Protein AF-A0A658KCT9-F1 (afdb_monomer)

pLDDT: mean 83.22, std 15.95, range [35.94, 97.62]

Radius of gyration: 24.65 Å; Cα contacts (8 Å, |Δi|>4): 197; chains: 1; bounding box: 52×44×78 Å

Mean predicted aligned error: 11.54 Å

Foldseek 3Di:
DVVCCPDPVNVVVVVVVVVVVVVVVVVVVVVLVPQQAQEEEEEDEDLVQLLVCLVVLVVQVPDRRHPRAYEYAHHVVVSSVVSCVVSVHDHPYYLNLDDPPDDLVSSLVSLLVRLLVVCVVRVHLEYEYDDDDSRRVSNCVSCVVVVRHHDPDPDPPDDD

Nearest PDB structures (foldseek):
  3dzc-assembly1_B  TM=9.845E-01  e=2.800E-13  Vibrio cholerae
  5dld-assembly1_A  TM=9.521E-01  e=2.613E-12  Burkholderia vietnamiensis G4
  1o6c-assembly1_A  TM=9.572E-01  e=5.502E-12  Bacillus subtilis
  4fkz-assembly1_B  TM=9.439E-01  e=6.229E-12  Bacillus subtilis subsp. subtilis str. 168
  1o6c-assembly1_B  TM=9.534E-01  e=1.158E-11  Bacillus subtilis

InterPro domains:
  IPR003331 UDP-N-acetylglucosamine 2-epimerase domain [PF02350] (59-149)
  IPR029767 UDP-N-acetylglucosamine 2-epimerase WecB-like [PTHR43174] (36-149)

Organism: NCBI:txid251724

Solvent-accessible surface area (backbone atoms only — not comparable to full-atom values): 9065 Å² total; per-residue (Å²): 113,72,72,55,53,73,31,76,68,31,49,51,51,52,52,50,51,52,51,53,52,52,53,52,50,55,48,51,54,56,50,66,76,60,60,82,46,50,30,34,38,37,41,45,37,41,50,74,42,45,65,68,42,46,67,55,51,55,52,40,56,71,38,89,57,40,44,56,42,34,35,32,43,36,43,59,52,73,61,33,46,54,49,30,58,76,67,76,50,73,71,76,40,75,60,66,63,64,63,87,93,62,49,72,67,59,45,50,55,46,48,47,69,57,47,50,59,51,50,66,72,69,56,44,61,29,40,43,59,52,86,86,44,71,64,24,52,47,53,45,50,54,31,50,77,71,73,29,50,47,61,84,74,79,68,93,75,76,90,128

Secondary structure (DSSP, 8-state):
-HHHHTSHHHHHHHHHHHHHHHHHHHHHHHHHTTS-PEEEEEEE-SHHHHHHHHHHHHHHHHSTTEEEEEEE--TTHHHHHHHHHHTT---SEE-----TT--HHHHHHHHHHHHHHHHHHH--SEEEE-SSSHHHHHHHHHHHHTT---S----S-S--

Structure (mmCIF, N/CA/C/O backbone):
data_AF-A0A658KCT9-F1
#
_entry.id   AF-A0A658KCT9-F1
#
loop_
_atom_site.group_PDB
_atom_site.id
_atom_site.type_symbo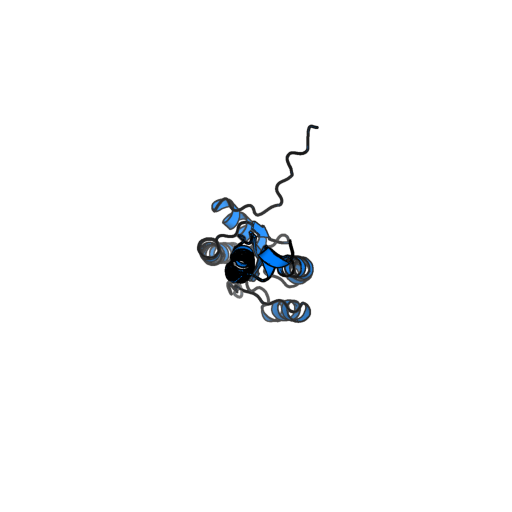l
_atom_site.label_atom_id
_atom_site.label_alt_id
_atom_site.label_comp_id
_atom_site.label_asym_id
_atom_site.label_entity_id
_atom_site.label_seq_id
_atom_site.pdbx_PDB_ins_code
_atom_site.Cartn_x
_atom_site.Cartn_y
_atom_site.Cartn_z
_atom_site.occupancy
_atom_site.B_iso_or_equiv
_atom_site.auth_seq_id
_atom_site.auth_comp_id
_atom_site.auth_asym_id
_atom_site.auth_atom_id
_atom_site.pdbx_PDB_model_num
ATOM 1 N N . LEU A 1 1 ? -31.927 3.264 58.767 1.00 53.91 1 LEU A N 1
ATOM 2 C CA . LEU A 1 1 ? -31.106 3.048 57.547 1.00 53.91 1 LEU A CA 1
ATOM 3 C C . LEU A 1 1 ? -30.541 1.625 57.476 1.00 53.91 1 LEU A C 1
ATOM 5 O O . LEU A 1 1 ? -30.865 0.935 56.521 1.00 53.91 1 LEU A O 1
ATOM 9 N N . GLN A 1 2 ? -29.815 1.128 58.487 1.00 54.38 2 GLN A N 1
ATOM 10 C CA . GLN A 1 2 ? -29.329 -0.270 58.523 1.00 54.38 2 GLN A CA 1
ATOM 11 C C . GLN A 1 2 ? -30.438 -1.338 58.488 1.00 54.38 2 GLN A C 1
ATOM 13 O O . GLN A 1 2 ? -30.284 -2.360 57.827 1.00 54.38 2 GLN A O 1
ATOM 18 N N . THR A 1 3 ? -31.592 -1.079 59.106 1.00 54.94 3 THR A N 1
ATOM 19 C CA . THR A 1 3 ? -32.735 -2.011 59.122 1.00 54.94 3 THR A CA 1
ATOM 20 C C . THR A 1 3 ? -33.367 -2.228 57.742 1.00 54.94 3 THR A C 1
ATOM 22 O O . THR A 1 3 ? -33.878 -3.305 57.461 1.00 54.94 3 THR A O 1
ATOM 25 N N . LEU A 1 4 ? -33.310 -1.221 56.861 1.00 55.62 4 LEU A N 1
ATOM 26 C CA . LEU A 1 4 ? -33.843 -1.304 55.495 1.00 55.62 4 LEU A CA 1
ATOM 27 C C . LEU A 1 4 ? -32.893 -2.069 54.563 1.00 55.62 4 LEU A C 1
ATOM 29 O O . LEU A 1 4 ? -33.355 -2.830 53.715 1.00 55.62 4 LEU A O 1
ATOM 33 N N . LEU A 1 5 ? -31.579 -1.919 54.760 1.00 58.53 5 LEU A N 1
ATOM 34 C CA . LEU A 1 5 ? -30.546 -2.625 53.993 1.00 58.53 5 LEU A CA 1
ATOM 35 C C . LEU A 1 5 ? -30.517 -4.130 54.297 1.00 58.53 5 LEU A C 1
ATOM 37 O O . LEU A 1 5 ? -30.347 -4.924 53.379 1.00 58.53 5 LEU A O 1
ATOM 41 N N . ASN A 1 6 ? -30.779 -4.522 55.549 1.00 69.94 6 ASN A N 1
ATOM 42 C CA . ASN A 1 6 ? -30.828 -5.932 55.953 1.00 69.94 6 ASN A CA 1
ATOM 43 C C . ASN A 1 6 ? -32.181 -6.618 55.686 1.00 69.94 6 ASN A C 1
ATOM 45 O O . ASN A 1 6 ? -32.356 -7.786 56.025 1.00 69.94 6 ASN A O 1
ATOM 49 N N . SER A 1 7 ? -33.141 -5.921 55.075 1.00 79.94 7 SER A N 1
ATOM 50 C CA . SER A 1 7 ? -34.412 -6.527 54.675 1.00 79.94 7 SER A CA 1
ATOM 51 C C . SER A 1 7 ? -34.247 -7.381 53.405 1.00 79.94 7 SER A C 1
ATOM 53 O O . SER A 1 7 ? -33.338 -7.128 52.607 1.00 79.94 7 SER A O 1
ATOM 55 N N . PRO A 1 8 ? -35.135 -8.359 53.151 1.00 78.88 8 PRO A N 1
ATOM 56 C CA . PRO A 1 8 ? -35.141 -9.118 51.896 1.00 78.88 8 PRO A CA 1
ATOM 57 C C . PRO A 1 8 ? -35.214 -8.211 50.655 1.00 78.88 8 PRO A C 1
ATOM 59 O O . PRO A 1 8 ? -34.552 -8.464 49.650 1.00 78.88 8 PRO A O 1
ATOM 62 N N . ALA A 1 9 ? -35.956 -7.102 50.754 1.00 75.94 9 ALA A N 1
ATOM 63 C CA . ALA A 1 9 ? -36.061 -6.094 49.702 1.00 75.94 9 ALA A CA 1
ATOM 64 C C . ALA A 1 9 ? -34.740 -5.330 49.477 1.00 75.94 9 ALA A C 1
ATOM 66 O O . ALA A 1 9 ? -34.378 -5.053 48.334 1.00 75.94 9 ALA A O 1
ATOM 67 N N . GLY A 1 10 ? -33.986 -5.044 50.545 1.00 73.81 10 GLY A N 1
ATOM 68 C CA . GLY A 1 10 ? -32.659 -4.421 50.468 1.00 73.81 10 GLY A CA 1
ATOM 69 C C . GLY A 1 10 ? -31.623 -5.307 49.767 1.00 73.81 10 GLY A C 1
ATOM 70 O O . GLY A 1 10 ? -30.879 -4.831 48.909 1.00 73.81 10 GLY A O 1
ATOM 71 N N . HIS A 1 11 ? -31.635 -6.612 50.050 1.00 75.50 11 HIS A N 1
ATOM 72 C CA . HIS A 1 11 ? -30.750 -7.588 49.402 1.00 75.50 11 HIS A CA 1
ATOM 73 C C . HIS A 1 11 ? -31.080 -7.789 47.916 1.00 75.50 11 HIS A C 1
ATOM 75 O O . HIS A 1 11 ? -30.172 -7.882 47.084 1.00 75.50 11 HIS A O 1
ATOM 81 N N . ALA A 1 12 ? -32.370 -7.809 47.564 1.00 77.44 12 ALA A N 1
ATOM 82 C CA . ALA A 1 12 ? -32.815 -7.886 46.174 1.00 77.44 12 ALA A CA 1
ATOM 83 C C . ALA A 1 12 ? -32.399 -6.639 45.374 1.00 77.44 12 ALA A C 1
ATOM 85 O O . ALA A 1 12 ? -31.885 -6.762 44.262 1.00 77.44 12 ALA A O 1
ATOM 86 N N . ALA A 1 13 ? -32.542 -5.445 45.961 1.00 77.00 13 ALA A N 1
ATOM 87 C CA . ALA A 1 13 ? -32.108 -4.194 45.342 1.00 77.00 13 ALA A CA 1
ATOM 88 C C . ALA A 1 13 ? -30.584 -4.149 45.124 1.00 77.00 13 ALA A C 1
ATOM 90 O O . ALA A 1 13 ? -30.127 -3.716 44.065 1.00 77.00 13 ALA A O 1
ATOM 91 N N . LEU A 1 14 ? -29.794 -4.645 46.085 1.00 73.44 14 LEU A N 1
ATOM 92 C CA . LEU A 1 14 ? -28.336 -4.727 45.962 1.00 73.44 14 LEU A CA 1
ATOM 93 C C . LEU A 1 14 ? -27.907 -5.729 44.876 1.00 73.44 14 LEU A C 1
ATOM 95 O O . LEU A 1 14 ? -27.029 -5.417 44.072 1.00 73.44 14 LEU A O 1
ATOM 99 N N . SER A 1 15 ? -28.563 -6.894 44.804 1.00 76.62 15 SER A N 1
ATOM 100 C CA . SER A 1 15 ? -28.316 -7.897 43.755 1.00 76.62 15 SER A CA 1
ATOM 101 C C . SER A 1 15 ? -28.655 -7.370 42.362 1.00 76.62 15 SER A C 1
ATOM 103 O O . SER A 1 15 ? -27.865 -7.538 41.433 1.00 76.62 15 SER A O 1
ATOM 105 N N . LEU A 1 16 ? -29.787 -6.675 42.210 1.00 76.75 16 LEU A N 1
ATOM 106 C CA . LEU A 1 16 ? -30.174 -6.059 40.941 1.00 76.75 16 LEU A CA 1
ATOM 107 C C . LEU A 1 16 ? -29.199 -4.943 40.536 1.00 76.75 16 LEU A C 1
ATOM 109 O O . LEU A 1 16 ? -28.805 -4.864 39.376 1.00 76.75 16 LEU A O 1
ATOM 113 N N . ALA A 1 17 ? -28.749 -4.117 41.485 1.00 75.62 17 ALA A N 1
ATOM 114 C CA . ALA A 1 17 ? -27.758 -3.075 41.223 1.00 75.62 17 ALA A CA 1
ATOM 115 C C . ALA A 1 17 ? -26.397 -3.649 40.787 1.00 75.62 17 ALA A C 1
ATOM 117 O O . ALA A 1 17 ? -25.758 -3.093 39.894 1.00 75.62 17 ALA A O 1
ATOM 118 N N . LEU A 1 18 ? -25.958 -4.766 41.378 1.00 72.81 18 LEU A N 1
ATOM 119 C CA . LEU A 1 18 ? -24.737 -5.481 40.984 1.00 72.81 18 LEU A CA 1
ATOM 120 C C . LEU A 1 18 ? -24.855 -6.097 39.584 1.00 72.81 18 LEU A C 1
ATOM 122 O O . LEU A 1 18 ? -23.945 -5.931 38.773 1.00 72.81 18 LEU A O 1
ATOM 126 N N . LEU A 1 19 ? -25.987 -6.735 39.273 1.00 78.75 19 LEU A N 1
ATOM 127 C CA . LEU A 1 19 ? -26.274 -7.282 37.942 1.00 78.75 19 LEU A CA 1
ATOM 128 C C . LEU A 1 19 ? -26.306 -6.186 36.869 1.00 78.75 19 LEU A C 1
ATOM 130 O O . LEU A 1 19 ? -25.692 -6.339 35.815 1.00 78.75 19 LEU A O 1
ATOM 134 N N . LEU A 1 20 ? -26.960 -5.056 37.151 1.00 79.31 20 LEU A N 1
ATOM 135 C CA . LEU A 1 20 ? -27.012 -3.912 36.238 1.00 79.31 20 LEU A CA 1
ATOM 136 C C . LEU A 1 20 ? -25.625 -3.296 36.017 1.00 79.31 20 LEU A C 1
ATOM 138 O O . LEU A 1 20 ? -25.279 -2.982 34.881 1.00 79.31 20 LEU A O 1
ATOM 142 N N . ARG A 1 21 ? -24.799 -3.175 37.066 1.00 78.12 21 ARG A N 1
ATOM 143 C CA . ARG A 1 21 ? -23.400 -2.726 36.934 1.00 78.12 21 ARG A CA 1
ATOM 144 C C . ARG A 1 21 ? -22.563 -3.691 36.093 1.00 78.12 21 ARG A C 1
ATOM 146 O O . ARG A 1 21 ? -21.796 -3.234 35.252 1.00 78.12 21 ARG A O 1
ATOM 153 N N . GLY A 1 22 ? -22.724 -5.001 36.285 1.00 74.00 22 GLY A N 1
ATOM 154 C CA . GLY A 1 22 ? -22.043 -6.021 35.480 1.00 74.00 22 GLY A CA 1
ATOM 155 C C . GLY A 1 22 ? -22.449 -5.974 34.005 1.00 74.00 22 GLY A C 1
ATOM 156 O O . GLY A 1 22 ? -21.590 -5.987 33.127 1.00 74.00 22 GLY A O 1
ATOM 157 N N . ALA A 1 23 ? -23.748 -5.834 33.728 1.00 75.38 23 ALA A N 1
ATOM 158 C CA . ALA A 1 23 ? -24.276 -5.719 32.371 1.00 75.38 23 ALA A CA 1
ATOM 159 C C . ALA A 1 23 ? -23.835 -4.424 31.671 1.00 75.38 23 ALA A C 1
ATOM 161 O O . ALA A 1 23 ? -23.514 -4.454 30.486 1.00 75.38 23 ALA A O 1
ATOM 162 N N . LEU A 1 24 ? -23.781 -3.296 32.389 1.00 74.44 24 LEU A N 1
ATOM 163 C CA . LEU A 1 24 ? -23.273 -2.026 31.857 1.00 74.44 24 LEU A CA 1
ATOM 164 C C . LEU A 1 24 ? -21.785 -2.119 31.506 1.00 74.44 24 LEU A C 1
ATOM 166 O O . LEU A 1 24 ? -21.407 -1.704 30.417 1.00 74.44 24 LEU A O 1
ATOM 170 N N . LYS A 1 25 ? -20.972 -2.741 32.364 1.00 72.06 25 LYS A N 1
ATOM 171 C CA . LYS A 1 25 ? -19.535 -2.922 32.126 1.00 72.06 25 LYS A CA 1
ATOM 172 C C . LYS A 1 25 ? -19.248 -3.858 30.945 1.00 72.06 25 LYS A C 1
ATOM 174 O O . LYS A 1 25 ? -18.465 -3.513 30.071 1.00 72.06 25 LYS A O 1
ATOM 179 N N . ALA A 1 26 ? -19.957 -4.986 30.852 1.00 69.19 26 ALA A N 1
ATOM 180 C CA . ALA A 1 26 ? -19.867 -5.880 29.694 1.00 69.19 26 ALA A CA 1
ATOM 181 C C . ALA A 1 26 ? -20.309 -5.178 28.399 1.00 69.19 26 ALA A C 1
ATOM 183 O O . ALA A 1 26 ? -19.734 -5.385 27.334 1.00 69.19 26 ALA A O 1
ATOM 184 N N . ARG A 1 27 ? -21.320 -4.307 28.481 1.00 66.38 27 ARG A N 1
ATOM 185 C CA . ARG A 1 27 ? -21.795 -3.515 27.346 1.00 66.38 27 ARG A CA 1
ATOM 186 C C . ARG A 1 27 ? -20.794 -2.427 26.943 1.00 66.38 27 ARG A C 1
ATOM 188 O O . ARG A 1 27 ? -20.620 -2.216 25.749 1.00 66.38 27 ARG A O 1
ATOM 195 N N . GLU A 1 28 ? -20.115 -1.785 27.891 1.00 62.31 28 GLU A N 1
ATOM 196 C CA . GLU A 1 28 ? -18.990 -0.872 27.634 1.00 62.31 28 GLU A CA 1
ATOM 197 C C . GLU A 1 28 ? -17.797 -1.602 2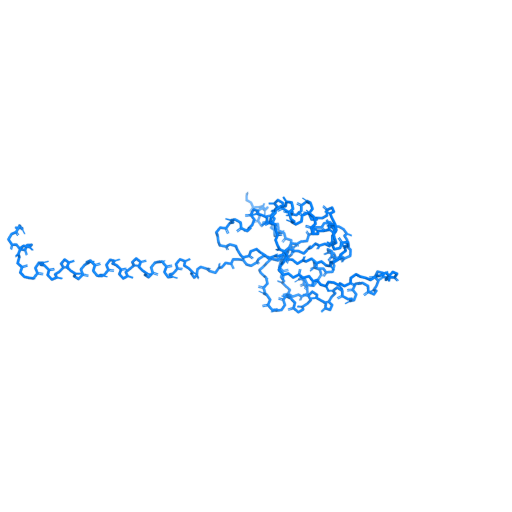7.002 1.00 62.31 28 GLU A C 1
ATOM 199 O O . GLU A 1 28 ? -17.221 -1.088 26.050 1.00 62.31 28 GLU A O 1
ATOM 204 N N . GLU A 1 29 ? -17.474 -2.817 27.450 1.00 59.25 29 GLU A N 1
ATOM 205 C CA . GLU A 1 29 ? -16.414 -3.660 26.875 1.00 59.25 29 GLU A CA 1
ATOM 206 C C . GLU A 1 29 ? -16.752 -4.111 25.438 1.00 59.25 29 GLU A C 1
ATOM 208 O O . GLU A 1 29 ? -15.907 -4.025 24.544 1.00 59.25 29 GLU A O 1
ATOM 213 N N . ILE A 1 30 ? -18.008 -4.496 25.173 1.00 60.12 30 ILE A N 1
ATOM 214 C CA . ILE A 1 30 ? -18.506 -4.818 23.822 1.00 60.12 30 ILE A CA 1
ATOM 215 C C . ILE A 1 30 ? -18.491 -3.573 22.916 1.00 60.12 30 ILE A C 1
ATOM 217 O O . ILE A 1 30 ? -18.084 -3.659 21.758 1.00 60.12 30 ILE A O 1
ATOM 221 N N . MET A 1 31 ? -18.889 -2.406 23.438 1.00 55.00 31 MET A N 1
ATOM 222 C CA . MET A 1 31 ? -18.893 -1.135 22.697 1.00 55.00 31 MET A CA 1
ATOM 223 C C . MET A 1 31 ? -17.472 -0.601 22.446 1.00 55.00 31 MET A C 1
ATOM 225 O O . MET A 1 31 ? -17.206 -0.047 21.379 1.00 55.00 31 MET A O 1
ATOM 229 N N . ALA A 1 32 ? -16.534 -0.807 23.375 1.00 55.09 32 ALA A N 1
ATOM 230 C CA . ALA A 1 32 ? -15.120 -0.468 23.207 1.00 55.09 32 ALA A CA 1
ATOM 231 C C . ALA A 1 32 ? -14.448 -1.321 22.115 1.00 55.09 32 ALA A C 1
ATOM 233 O O . ALA A 1 32 ? -13.580 -0.829 21.395 1.00 55.09 32 ALA A O 1
ATOM 234 N N . GLY A 1 33 ? -14.902 -2.566 21.925 1.00 51.12 33 GLY A N 1
ATOM 235 C CA . GLY A 1 33 ? -14.493 -3.434 20.815 1.00 51.12 33 GLY A CA 1
ATOM 236 C C . GLY A 1 33 ? -15.046 -3.037 19.437 1.00 51.12 33 GLY A C 1
ATOM 237 O O . GLY A 1 33 ? -14.617 -3.600 18.432 1.00 51.12 33 GLY A O 1
ATOM 238 N N . GLN A 1 34 ? -15.973 -2.073 19.370 1.00 53.59 34 GLN A N 1
ATOM 239 C CA . GLN A 1 34 ? -16.706 -1.681 18.156 1.00 53.59 34 GLN A CA 1
ATOM 240 C C . GLN A 1 34 ? -16.487 -0.223 17.730 1.00 53.59 34 GLN A C 1
ATOM 242 O O . GLN A 1 34 ? -17.217 0.278 16.872 1.00 53.59 34 GLN A O 1
ATOM 247 N N . GLN A 1 35 ? -15.485 0.478 18.274 1.00 58.50 35 GLN A N 1
ATOM 248 C CA . GLN A 1 35 ? -15.141 1.783 17.709 1.00 58.50 35 GLN A CA 1
ATOM 249 C C . GLN A 1 35 ? -14.651 1.614 16.262 1.00 58.50 35 GLN A C 1
ATOM 251 O O . GLN A 1 35 ? -13.789 0.764 16.012 1.00 58.50 35 GLN A O 1
ATOM 256 N N . PRO A 1 36 ? -15.184 2.395 15.300 1.00 61.06 36 PRO A N 1
ATOM 257 C CA . PRO A 1 36 ? -14.742 2.318 13.918 1.00 61.06 36 PRO A CA 1
ATOM 258 C C . PRO A 1 36 ? -13.264 2.697 13.864 1.00 61.06 36 PRO A C 1
ATOM 260 O O . PRO A 1 36 ? -12.895 3.847 14.103 1.00 61.06 36 PRO A O 1
ATOM 263 N N . ARG A 1 37 ? -12.412 1.706 13.587 1.00 85.88 37 ARG A N 1
ATOM 264 C CA . ARG A 1 37 ? -10.982 1.937 13.417 1.00 85.88 37 ARG A CA 1
ATOM 265 C C . ARG A 1 37 ? -10.755 2.627 12.082 1.00 85.88 37 ARG A C 1
ATOM 267 O O . ARG A 1 37 ? -11.237 2.145 11.058 1.00 85.88 37 ARG A O 1
ATOM 274 N N . MET A 1 38 ? -10.016 3.731 12.094 1.00 94.25 38 MET A N 1
ATOM 275 C CA . MET A 1 38 ? -9.573 4.386 10.870 1.00 94.25 38 MET A CA 1
ATOM 276 C C . MET A 1 38 ? -8.674 3.420 10.103 1.00 94.25 38 MET A C 1
ATOM 278 O O . MET A 1 38 ? -7.636 2.998 10.614 1.00 94.25 38 MET A O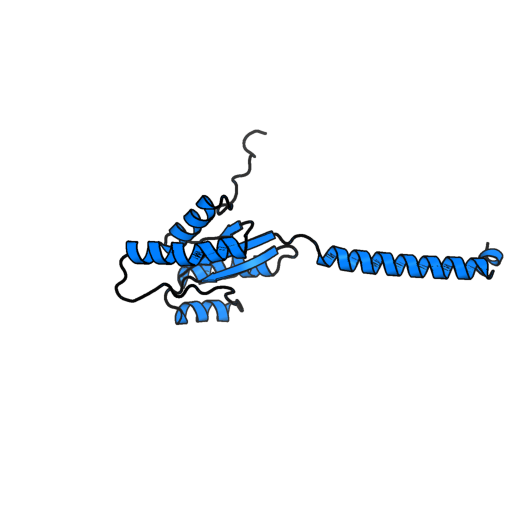 1
ATOM 282 N N . LYS A 1 39 ? -9.053 3.081 8.876 1.00 95.94 39 LYS A N 1
ATOM 283 C CA . LYS A 1 39 ? -8.289 2.166 8.031 1.00 95.94 39 LYS A CA 1
ATOM 284 C C . LYS A 1 39 ? -7.221 2.926 7.265 1.00 95.94 39 LYS A C 1
ATOM 286 O O . LYS A 1 39 ? -7.528 3.833 6.486 1.00 95.94 39 LYS A O 1
ATOM 291 N N . VAL A 1 40 ? -5.967 2.538 7.448 1.00 97.25 40 VAL A N 1
ATOM 292 C CA . VAL A 1 40 ? -4.825 3.167 6.781 1.00 97.25 40 VAL A CA 1
ATOM 293 C C . VAL A 1 40 ? -4.063 2.111 5.999 1.00 97.25 40 VAL A C 1
ATOM 295 O O . VAL A 1 40 ? -3.556 1.160 6.582 1.00 97.25 40 VAL A O 1
ATOM 298 N N . LEU A 1 41 ? -3.960 2.289 4.682 1.00 97.62 41 LEU A N 1
ATOM 299 C CA . LEU A 1 41 ? -3.182 1.412 3.811 1.00 97.62 41 LEU A CA 1
ATOM 300 C C . LEU A 1 41 ? -1.861 2.082 3.437 1.00 97.62 41 LEU A C 1
ATOM 302 O O . LEU A 1 41 ? -1.860 3.100 2.747 1.00 97.62 41 LEU A O 1
ATOM 306 N N . SER A 1 42 ? -0.739 1.506 3.854 1.00 97.12 42 SER A N 1
ATOM 307 C CA . SER A 1 42 ? 0.596 1.956 3.450 1.00 97.12 42 SER A CA 1
ATOM 308 C C . SER A 1 42 ? 1.098 1.123 2.277 1.00 97.12 42 SER A C 1
ATOM 310 O O . SER A 1 42 ? 1.198 -0.095 2.404 1.00 97.12 42 SER A O 1
ATOM 312 N N . ILE A 1 43 ? 1.416 1.769 1.152 1.00 95.25 43 ILE A N 1
ATOM 313 C CA . ILE A 1 43 ? 1.893 1.119 -0.075 1.00 95.25 43 ILE A CA 1
ATOM 314 C C . ILE A 1 43 ? 3.326 1.568 -0.371 1.00 95.25 43 ILE A C 1
ATOM 316 O O . ILE A 1 43 ? 3.588 2.764 -0.520 1.00 95.25 43 ILE A O 1
ATOM 320 N N . PHE A 1 44 ? 4.254 0.618 -0.471 1.00 93.25 44 PHE A N 1
ATOM 321 C CA . PHE A 1 44 ? 5.653 0.871 -0.840 1.00 93.25 44 PHE A CA 1
ATOM 322 C C . PHE A 1 44 ? 6.268 -0.344 -1.540 1.00 93.25 44 PHE A C 1
ATOM 324 O O . PHE A 1 44 ? 5.819 -1.473 -1.360 1.00 93.25 44 PHE A O 1
ATOM 331 N N . GLY A 1 45 ? 7.273 -0.122 -2.383 1.00 88.25 45 GLY A N 1
ATOM 332 C CA . GLY A 1 45 ? 7.795 -1.156 -3.278 1.00 88.25 45 GLY A CA 1
ATOM 333 C C . GLY A 1 45 ? 9.256 -1.507 -3.069 1.00 88.25 45 GLY A C 1
ATOM 334 O O . GLY A 1 45 ? 9.655 -2.607 -3.427 1.00 88.25 45 GLY A O 1
ATOM 335 N N . THR A 1 46 ? 10.051 -0.601 -2.505 1.00 87.56 46 THR A N 1
ATOM 336 C CA . THR A 1 46 ? 11.514 -0.706 -2.483 1.00 87.56 46 THR A CA 1
ATOM 337 C C . THR A 1 46 ? 12.085 -0.738 -1.071 1.00 87.56 46 THR A C 1
ATOM 339 O O . THR A 1 46 ? 11.481 -0.266 -0.106 1.00 87.56 46 THR A O 1
ATOM 342 N N . ARG A 1 47 ? 13.322 -1.235 -0.946 1.0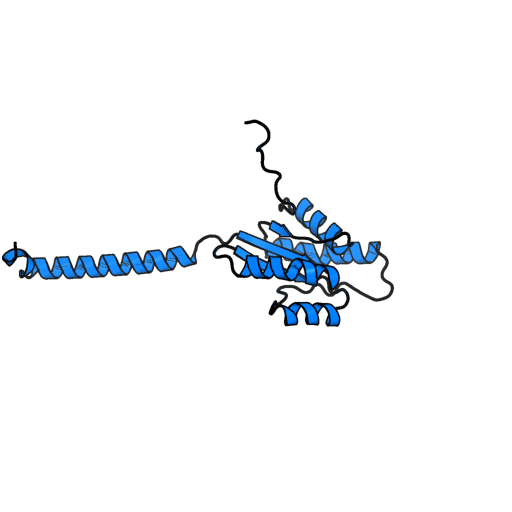0 88.56 47 ARG A N 1
ATOM 343 C CA . ARG A 1 47 ? 14.060 -1.240 0.323 1.00 88.56 47 ARG A CA 1
ATOM 344 C C . ARG A 1 47 ? 14.217 0.166 0.939 1.00 88.56 47 ARG A C 1
ATOM 346 O O . ARG A 1 47 ? 13.928 0.294 2.129 1.00 88.56 47 ARG A O 1
ATOM 353 N N . PRO A 1 48 ? 14.638 1.225 0.209 1.00 90.00 48 PRO A N 1
ATOM 354 C CA . PRO A 1 48 ? 14.743 2.566 0.791 1.00 90.00 48 PRO A CA 1
ATOM 355 C C . PRO A 1 48 ? 13.402 3.127 1.274 1.00 90.00 48 PRO A C 1
ATOM 357 O O . PRO A 1 48 ? 13.364 3.792 2.309 1.00 90.00 48 PRO A O 1
ATOM 360 N N . GLU A 1 49 ? 12.309 2.856 0.555 1.00 91.50 49 GLU A N 1
ATOM 361 C CA . GLU A 1 49 ? 10.965 3.252 0.989 1.00 91.50 49 GLU A CA 1
ATOM 362 C C . GLU A 1 49 ? 10.566 2.514 2.268 1.00 91.50 49 GLU A C 1
ATOM 364 O O . GLU A 1 49 ? 10.109 3.151 3.213 1.00 91.50 49 GLU A O 1
ATOM 369 N N . ALA A 1 50 ? 10.799 1.200 2.341 1.00 91.12 50 ALA A N 1
ATOM 370 C CA . ALA A 1 50 ? 10.456 0.391 3.506 1.00 91.12 50 ALA A CA 1
ATOM 371 C C . ALA A 1 50 ? 11.211 0.820 4.766 1.00 91.12 50 ALA A C 1
ATOM 373 O O . ALA A 1 50 ? 10.600 0.955 5.820 1.00 91.12 50 ALA A O 1
ATOM 374 N N . ILE A 1 51 ? 12.512 1.118 4.659 1.00 92.56 51 ILE A N 1
ATOM 375 C CA . ILE A 1 51 ? 13.312 1.616 5.793 1.00 92.56 51 ILE A CA 1
ATOM 376 C C . ILE A 1 51 ? 12.718 2.918 6.349 1.00 92.56 51 ILE A C 1
ATOM 378 O O . ILE A 1 51 ? 12.681 3.118 7.562 1.00 92.56 51 ILE A O 1
ATOM 382 N N . LYS A 1 52 ? 12.237 3.804 5.470 1.00 93.12 52 LYS A N 1
ATOM 383 C CA . LYS A 1 52 ? 11.661 5.098 5.860 1.00 93.12 52 LYS A CA 1
ATOM 384 C C . LYS A 1 52 ? 10.218 4.979 6.352 1.00 93.12 52 LYS A C 1
ATOM 386 O O . LYS A 1 52 ? 9.818 5.738 7.230 1.00 93.12 52 LYS A O 1
ATOM 391 N N . MET A 1 53 ? 9.445 4.042 5.807 1.00 94.50 53 MET A N 1
ATOM 392 C CA . MET A 1 53 ? 8.044 3.821 6.176 1.00 94.50 53 MET A CA 1
ATOM 393 C C . MET A 1 53 ? 7.880 2.967 7.432 1.00 94.50 53 MET A C 1
ATOM 395 O O . MET A 1 53 ? 6.894 3.140 8.146 1.00 94.50 53 MET A O 1
ATOM 399 N N . ALA A 1 54 ? 8.828 2.082 7.744 1.00 94.06 54 ALA A N 1
ATOM 400 C CA . ALA A 1 54 ? 8.698 1.146 8.856 1.00 94.06 54 ALA A CA 1
ATOM 401 C C . ALA A 1 54 ? 8.450 1.818 10.223 1.00 94.06 54 ALA A C 1
ATOM 403 O O . ALA A 1 54 ? 7.520 1.392 10.911 1.00 94.06 54 ALA A O 1
ATOM 404 N N . PRO A 1 55 ? 9.161 2.898 10.621 1.00 94.81 55 PRO A N 1
ATOM 405 C CA . PRO A 1 55 ? 8.865 3.587 11.878 1.00 94.81 55 PRO A CA 1
ATOM 406 C C . PRO A 1 55 ? 7.434 4.136 11.941 1.00 94.81 55 PRO A C 1
ATOM 408 O O . PRO A 1 55 ? 6.790 4.050 12.985 1.00 94.81 55 PRO A O 1
ATOM 411 N N . LEU A 1 56 ? 6.929 4.670 10.822 1.00 95.25 56 LEU A N 1
ATOM 412 C CA . LEU A 1 56 ? 5.581 5.228 10.724 1.00 95.25 56 LEU A CA 1
ATOM 413 C C . LEU A 1 56 ? 4.521 4.133 10.837 1.00 95.25 56 LEU A C 1
ATOM 415 O O . LEU A 1 56 ? 3.600 4.247 11.636 1.00 95.25 56 LEU A O 1
ATOM 419 N N . VAL A 1 57 ? 4.660 3.066 10.055 1.00 95.62 57 VAL A N 1
ATOM 420 C CA . VAL A 1 57 ? 3.706 1.954 10.050 1.00 95.62 57 VAL A CA 1
ATOM 421 C C . VAL A 1 57 ? 3.655 1.265 11.410 1.00 95.62 57 VAL A C 1
ATOM 423 O O . VAL A 1 57 ? 2.570 0.982 11.908 1.00 95.62 57 VAL A O 1
ATOM 426 N N . ARG A 1 58 ? 4.808 1.067 12.059 1.00 95.00 58 ARG A N 1
ATOM 427 C CA . ARG A 1 58 ? 4.862 0.505 13.412 1.00 95.00 58 ARG A CA 1
ATOM 428 C C . ARG A 1 58 ? 4.135 1.388 14.427 1.00 95.00 58 ARG A C 1
ATOM 430 O O . ARG A 1 58 ? 3.408 0.873 15.268 1.00 95.00 58 ARG A O 1
ATOM 437 N N . ALA A 1 59 ? 4.307 2.708 14.340 1.00 95.44 59 ALA A N 1
ATOM 438 C CA . ALA A 1 59 ? 3.591 3.645 15.203 1.00 95.44 59 ALA A CA 1
ATOM 439 C C . ALA A 1 59 ? 2.073 3.603 14.954 1.00 95.44 59 ALA A C 1
ATOM 441 O O . ALA A 1 59 ? 1.304 3.560 15.906 1.00 95.44 59 ALA A O 1
ATOM 442 N N . LEU A 1 60 ? 1.643 3.544 13.689 1.00 94.94 60 LEU A N 1
ATOM 443 C CA . LEU A 1 60 ? 0.227 3.418 13.326 1.00 94.94 60 LEU A CA 1
ATOM 444 C C . LEU A 1 60 ? -0.392 2.106 13.817 1.00 94.94 60 LEU A C 1
ATOM 446 O O . LEU A 1 60 ? -1.536 2.107 14.255 1.00 94.94 60 LEU A O 1
ATOM 450 N N . ALA A 1 61 ? 0.347 0.999 13.751 1.00 92.81 61 ALA A N 1
ATOM 451 C CA . ALA A 1 61 ? -0.113 -0.301 14.231 1.00 92.81 61 ALA A CA 1
ATOM 452 C C . ALA A 1 61 ? -0.263 -0.356 15.763 1.00 92.81 61 ALA A C 1
ATOM 454 O O . ALA A 1 61 ? -1.069 -1.132 16.271 1.00 92.81 61 ALA A O 1
ATOM 455 N N . ALA A 1 62 ? 0.497 0.465 16.495 1.00 92.81 62 ALA A N 1
ATOM 456 C CA . ALA A 1 62 ? 0.408 0.573 17.950 1.00 92.81 62 ALA A CA 1
ATOM 457 C C . ALA A 1 62 ? -0.720 1.507 18.429 1.00 92.81 62 ALA A C 1
ATOM 459 O O . ALA A 1 62 ? -1.073 1.466 19.607 1.00 92.81 62 ALA A O 1
ATOM 460 N N . GLU A 1 63 ? -1.281 2.342 17.548 1.00 94.00 63 GLU A N 1
ATOM 461 C CA . GLU A 1 63 ? -2.287 3.341 17.912 1.00 94.00 63 GLU A CA 1
ATOM 462 C C . GLU A 1 63 ? -3.687 2.711 18.051 1.00 94.00 63 GLU A C 1
ATOM 464 O O . GLU A 1 63 ? -4.243 2.188 17.073 1.00 94.00 63 GLU A O 1
ATOM 469 N N . PRO A 1 64 ? -4.319 2.782 19.238 1.00 89.81 64 PRO A N 1
ATOM 470 C CA . PRO A 1 64 ? -5.689 2.324 19.411 1.00 89.81 64 PRO A CA 1
ATOM 471 C C . PRO A 1 64 ? -6.641 3.109 18.504 1.00 89.81 64 PRO A C 1
ATOM 473 O O . PRO A 1 64 ? -6.675 4.334 18.516 1.00 89.81 64 PRO A O 1
ATOM 476 N N . GLY A 1 65 ? -7.455 2.402 17.721 1.00 91.00 65 GLY A N 1
ATOM 477 C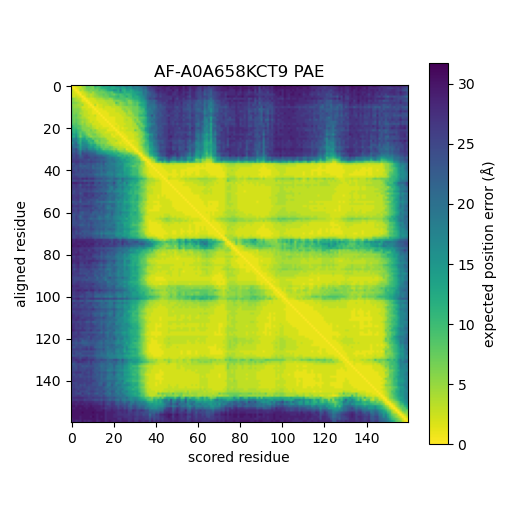 CA . GLY A 1 65 ? -8.394 3.046 16.797 1.00 91.00 65 GLY A CA 1
ATOM 478 C C . GLY A 1 65 ? -7.872 3.206 15.368 1.00 91.00 65 GLY A C 1
ATOM 479 O O . GLY A 1 65 ? -8.603 3.734 14.532 1.00 91.00 65 GLY A O 1
ATOM 480 N N . ILE A 1 66 ? -6.672 2.712 15.050 1.00 94.75 66 ILE A N 1
ATOM 481 C CA . ILE A 1 66 ? -6.172 2.609 13.673 1.00 94.75 66 ILE A CA 1
ATOM 482 C C . ILE A 1 66 ? -6.075 1.131 13.269 1.00 94.75 66 ILE A C 1
ATOM 484 O O . ILE A 1 66 ? -5.551 0.297 14.000 1.00 94.75 66 ILE A O 1
ATOM 488 N N . ASP A 1 67 ? -6.611 0.795 12.096 1.00 95.31 67 ASP A N 1
ATOM 489 C CA . ASP A 1 67 ? -6.352 -0.472 11.404 1.00 95.31 67 ASP A CA 1
ATOM 490 C C . ASP A 1 67 ? -5.279 -0.200 10.342 1.00 95.31 67 ASP A C 1
ATOM 492 O O . ASP A 1 67 ? -5.575 0.273 9.239 1.00 95.31 67 ASP A O 1
ATOM 496 N N . SER A 1 68 ? -4.014 -0.384 10.731 1.00 96.06 68 SER A N 1
ATOM 497 C CA . SER A 1 68 ? -2.855 -0.128 9.874 1.00 96.06 68 SER A CA 1
ATOM 498 C C . SER A 1 68 ? -2.514 -1.372 9.065 1.00 96.06 68 SER A C 1
ATOM 500 O O . SER A 1 68 ? -2.194 -2.412 9.634 1.00 96.06 68 SER A O 1
ATOM 502 N N . ARG A 1 69 ? -2.571 -1.251 7.736 1.00 96.94 69 ARG A N 1
ATOM 503 C CA . ARG A 1 69 ? -2.285 -2.331 6.790 1.00 96.94 69 ARG A CA 1
ATOM 504 C C . ARG A 1 69 ? -1.134 -1.977 5.869 1.00 96.94 69 ARG A C 1
ATOM 506 O O . ARG A 1 69 ? -0.970 -0.819 5.471 1.00 96.94 69 ARG A O 1
ATOM 513 N N . ILE A 1 70 ? -0.372 -2.990 5.484 1.00 96.38 70 ILE A N 1
ATOM 514 C CA . ILE A 1 70 ? 0.812 -2.863 4.635 1.00 96.38 70 ILE A CA 1
ATOM 515 C C . ILE A 1 70 ? 0.575 -3.585 3.311 1.00 96.38 70 ILE A C 1
ATOM 517 O O . ILE A 1 70 ? 0.250 -4.769 3.289 1.00 96.38 70 ILE A O 1
ATOM 521 N N . CYS A 1 71 ? 0.803 -2.893 2.201 1.00 95.44 71 CYS A N 1
ATOM 522 C CA . CYS A 1 71 ? 0.836 -3.479 0.868 1.00 95.44 71 CYS A CA 1
ATOM 523 C C . CYS A 1 71 ? 2.203 -3.238 0.227 1.00 95.44 71 CYS A C 1
ATOM 525 O O . CYS A 1 71 ? 2.677 -2.102 0.148 1.00 95.44 71 CYS A O 1
ATOM 527 N N . ILE A 1 72 ? 2.832 -4.314 -0.238 1.00 93.62 72 ILE A N 1
ATOM 528 C CA . ILE A 1 72 ? 4.120 -4.260 -0.922 1.00 93.62 72 ILE A CA 1
ATOM 529 C C . ILE A 1 72 ? 3.977 -4.589 -2.405 1.00 93.62 72 ILE A C 1
ATOM 531 O O . ILE A 1 72 ? 3.303 -5.546 -2.781 1.00 93.62 72 ILE A O 1
ATOM 535 N N . THR A 1 73 ? 4.621 -3.810 -3.277 1.00 88.81 73 THR A N 1
ATOM 536 C CA . THR A 1 73 ? 4.478 -4.001 -4.735 1.00 88.81 73 THR A CA 1
ATOM 537 C C . THR A 1 73 ? 5.407 -5.070 -5.320 1.00 88.81 73 THR A C 1
ATOM 539 O O . THR A 1 73 ? 5.176 -5.541 -6.432 1.00 88.81 73 THR A O 1
ATOM 542 N N . GLY A 1 74 ? 6.417 -5.509 -4.561 1.00 76.00 74 GLY A N 1
ATOM 543 C CA . GLY A 1 74 ? 7.261 -6.658 -4.910 1.00 76.00 74 GLY A CA 1
ATOM 544 C C . GLY A 1 74 ? 8.611 -6.327 -5.556 1.00 76.00 74 GLY A C 1
ATOM 545 O O . GLY A 1 74 ? 9.261 -7.235 -6.068 1.00 76.00 74 GLY A O 1
ATOM 546 N N . GLN A 1 75 ? 9.089 -5.075 -5.532 1.00 67.12 75 GLN A N 1
ATOM 547 C CA . GLN A 1 75 ? 10.453 -4.794 -5.999 1.00 67.12 75 GLN A CA 1
ATOM 548 C C . GLN A 1 75 ? 11.465 -5.361 -4.998 1.00 67.12 75 GLN A C 1
ATOM 550 O O . GLN A 1 75 ? 11.463 -4.996 -3.825 1.00 67.12 75 GLN A O 1
ATOM 555 N N . HIS A 1 76 ? 12.356 -6.242 -5.461 1.00 69.81 76 HIS A N 1
ATOM 556 C CA . HIS A 1 76 ? 13.378 -6.868 -4.615 1.00 69.81 76 HIS A CA 1
ATOM 557 C C . HIS A 1 76 ? 12.791 -7.548 -3.361 1.00 69.81 76 HIS A C 1
ATOM 559 O O . HIS A 1 76 ? 13.221 -7.256 -2.244 1.00 69.81 76 HIS A O 1
ATOM 565 N N . GLN A 1 77 ? 11.821 -8.456 -3.544 1.00 71.12 77 GLN A N 1
ATOM 566 C CA . GLN A 1 77 ? 11.095 -9.132 -2.456 1.00 71.12 77 GLN A CA 1
ATOM 567 C C . GLN A 1 77 ? 11.991 -9.602 -1.297 1.00 71.12 77 GLN A C 1
ATOM 569 O O . GLN A 1 77 ? 11.687 -9.318 -0.144 1.00 71.12 77 GLN A O 1
ATOM 574 N N . SER A 1 78 ? 13.126 -10.251 -1.582 1.00 74.88 78 SER A N 1
ATOM 575 C CA . SER A 1 78 ? 14.046 -10.741 -0.544 1.00 74.88 78 SER A CA 1
ATOM 576 C C . SER A 1 78 ? 14.651 -9.620 0.309 1.00 74.88 78 SER A C 1
ATOM 578 O O . SER A 1 78 ? 14.742 -9.743 1.527 1.00 74.88 78 SER A O 1
ATOM 580 N N . MET A 1 79 ? 15.029 -8.499 -0.307 1.00 80.06 79 MET A N 1
ATOM 581 C CA . MET A 1 79 ? 15.598 -7.342 0.392 1.00 80.06 79 MET A CA 1
ATOM 582 C C . MET A 1 79 ? 14.534 -6.545 1.143 1.00 80.06 79 MET A C 1
ATOM 584 O O . MET A 1 79 ? 14.825 -5.933 2.170 1.00 80.06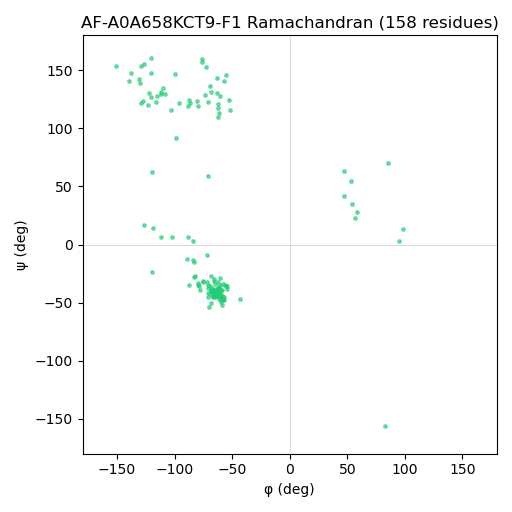 79 MET A O 1
ATOM 588 N N . LEU A 1 80 ? 13.312 -6.523 0.616 1.00 85.19 80 LEU A N 1
ATOM 589 C CA . LEU A 1 80 ? 12.175 -5.896 1.270 1.00 85.19 80 LEU A CA 1
ATOM 590 C C . LEU A 1 80 ? 11.770 -6.684 2.520 1.00 85.19 80 LEU A C 1
ATOM 592 O O . LEU A 1 80 ? 11.567 -6.084 3.574 1.00 85.19 80 LEU A O 1
ATOM 596 N N . GLN A 1 81 ? 11.753 -8.016 2.423 1.00 85.50 81 GLN A N 1
ATOM 597 C CA . GLN A 1 81 ? 11.447 -8.903 3.540 1.00 85.50 81 GLN A CA 1
ATOM 598 C C . GLN A 1 81 ? 12.437 -8.720 4.694 1.00 85.50 81 GLN A C 1
ATOM 600 O O . GLN A 1 81 ? 12.006 -8.562 5.827 1.00 85.50 81 GLN A O 1
ATOM 605 N N . GLN A 1 82 ? 13.739 -8.593 4.408 1.00 87.12 82 GLN A N 1
ATOM 606 C CA . GLN A 1 82 ? 14.750 -8.296 5.435 1.00 87.12 82 GLN A CA 1
ATOM 607 C C . GLN A 1 82 ? 14.432 -7.033 6.247 1.00 87.12 82 GLN A C 1
ATOM 609 O O . GLN A 1 82 ? 14.681 -6.988 7.449 1.00 87.12 82 GLN A O 1
ATOM 614 N N . VAL A 1 83 ? 13.904 -5.989 5.598 1.00 89.75 83 VAL A N 1
ATOM 615 C CA . VAL A 1 83 ? 13.513 -4.761 6.300 1.00 89.75 83 VAL A CA 1
ATOM 616 C C . VAL A 1 83 ? 12.269 -5.004 7.143 1.00 89.75 83 VAL A C 1
ATOM 618 O O . VAL A 1 83 ? 12.244 -4.588 8.295 1.00 89.75 83 VAL A O 1
ATOM 621 N N . LEU A 1 84 ? 11.255 -5.674 6.594 1.00 90.38 84 LEU A N 1
ATOM 622 C CA . LEU A 1 84 ? 10.039 -6.001 7.338 1.00 90.38 84 LEU A CA 1
ATOM 623 C C . LEU A 1 84 ? 10.359 -6.831 8.588 1.00 90.38 84 LEU A C 1
ATOM 625 O O . LEU A 1 84 ? 9.939 -6.449 9.677 1.00 90.38 84 LEU A O 1
ATOM 629 N N . ASP A 1 85 ? 11.191 -7.865 8.452 1.00 91.81 85 ASP A N 1
ATOM 630 C CA . ASP A 1 85 ? 11.622 -8.730 9.554 1.00 91.81 85 ASP A CA 1
ATOM 631 C C . ASP A 1 85 ? 12.392 -7.943 10.624 1.00 91.81 85 ASP A C 1
ATOM 633 O O . ASP A 1 85 ? 12.116 -8.075 11.814 1.00 91.81 85 ASP A O 1
ATOM 637 N N . MET A 1 86 ? 13.311 -7.060 10.214 1.00 91.38 86 MET A N 1
ATOM 638 C CA . MET A 1 86 ? 14.084 -6.209 11.131 1.00 91.38 86 MET A CA 1
ATOM 639 C C . MET A 1 86 ? 13.199 -5.278 11.975 1.00 91.38 86 MET A C 1
ATOM 641 O O . MET A 1 86 ? 13.585 -4.894 13.078 1.00 91.38 86 MET A O 1
ATOM 645 N N . PHE A 1 87 ? 12.032 -4.891 11.460 1.00 90.44 87 PHE A N 1
ATOM 646 C CA . PHE A 1 87 ? 11.073 -4.038 12.160 1.00 90.44 87 PHE A CA 1
ATOM 647 C C . PHE A 1 87 ? 9.886 -4.810 12.755 1.00 90.44 87 PHE A C 1
ATOM 649 O O . PHE A 1 87 ? 8.968 -4.164 13.262 1.00 90.44 87 PHE A O 1
ATOM 656 N N . GLU A 1 88 ? 9.909 -6.148 12.702 1.00 92.94 88 GLU A N 1
ATOM 657 C CA . GLU A 1 88 ? 8.821 -7.034 13.145 1.00 92.94 88 GLU A CA 1
ATOM 658 C C . GLU A 1 88 ? 7.473 -6.695 12.480 1.00 92.94 88 GLU A C 1
ATOM 660 O O . GLU A 1 88 ? 6.400 -6.787 13.077 1.00 92.94 88 GLU A O 1
ATOM 665 N N . LEU A 1 89 ? 7.527 -6.267 11.216 1.00 92.44 89 LEU A N 1
ATOM 66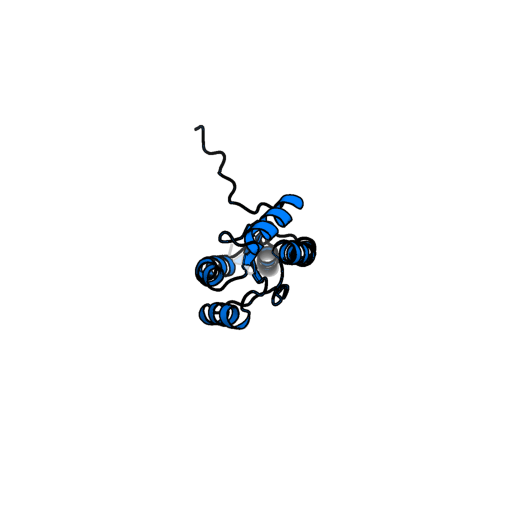6 C CA . LEU A 1 89 ? 6.368 -5.922 10.403 1.00 92.44 89 LEU A CA 1
ATOM 667 C C . LEU A 1 89 ? 6.008 -7.078 9.471 1.00 92.44 89 LEU A C 1
ATOM 669 O O . LEU A 1 89 ? 6.872 -7.771 8.942 1.00 92.44 89 LEU A O 1
ATOM 673 N N . LYS A 1 90 ? 4.713 -7.239 9.199 1.00 92.62 90 LYS A N 1
ATOM 674 C CA . LYS A 1 90 ? 4.206 -8.208 8.227 1.00 92.62 90 LYS A CA 1
ATOM 675 C C . LYS A 1 90 ? 3.393 -7.490 7.161 1.00 92.62 90 LYS A C 1
ATOM 677 O O . LYS A 1 90 ? 2.501 -6.716 7.491 1.00 92.62 90 LYS A O 1
ATOM 682 N N . ALA A 1 91 ? 3.684 -7.764 5.892 1.00 93.50 91 ALA A N 1
ATOM 683 C CA . ALA A 1 91 ? 2.845 -7.292 4.800 1.00 93.50 91 ALA A CA 1
ATOM 684 C C . ALA A 1 91 ? 1.485 -8.012 4.813 1.00 93.50 91 ALA A C 1
ATOM 686 O O . ALA A 1 91 ? 1.438 -9.242 4.884 1.00 93.50 91 ALA A O 1
ATOM 687 N N . ASP A 1 92 ? 0.391 -7.255 4.723 1.00 95.50 92 ASP A N 1
ATOM 688 C CA . ASP A 1 92 ? -0.962 -7.796 4.545 1.00 95.50 92 ASP A CA 1
ATOM 689 C C . ASP A 1 92 ? -1.224 -8.173 3.087 1.00 95.50 92 ASP A C 1
ATOM 691 O O . ASP A 1 92 ? -1.905 -9.156 2.809 1.00 95.50 92 ASP A O 1
ATOM 695 N N . TYR A 1 93 ? -0.653 -7.401 2.160 1.00 94.69 93 TYR A N 1
ATOM 696 C CA . TYR A 1 93 ? -0.787 -7.610 0.725 1.00 94.69 93 TYR A CA 1
ATOM 697 C C . TYR A 1 93 ? 0.585 -7.596 0.054 1.00 94.69 93 TYR A C 1
ATOM 699 O O . TYR A 1 93 ? 1.426 -6.748 0.356 1.00 94.69 93 TYR A O 1
ATOM 707 N N . SER A 1 94 ? 0.791 -8.502 -0.899 1.00 92.81 94 SER A N 1
ATOM 708 C CA . SER A 1 94 ? 1.943 -8.506 -1.801 1.00 92.81 94 SER A CA 1
ATOM 709 C C . SER A 1 94 ? 1.438 -8.616 -3.234 1.00 92.81 94 SER A C 1
ATOM 711 O O . SER A 1 94 ? 0.712 -9.556 -3.548 1.00 92.81 94 SER A O 1
ATOM 713 N N . LEU A 1 95 ? 1.774 -7.642 -4.084 1.00 91.69 95 LEU A N 1
ATOM 714 C CA . LEU A 1 95 ? 1.244 -7.573 -5.453 1.00 91.69 95 LEU A CA 1
ATOM 715 C C . LEU A 1 95 ? 2.011 -8.448 -6.447 1.00 91.69 95 LEU A C 1
ATOM 717 O O . LEU A 1 95 ? 1.453 -8.836 -7.466 1.00 91.69 95 LEU A O 1
ATOM 721 N N . ASP A 1 96 ? 3.296 -8.685 -6.179 1.00 87.00 96 ASP A N 1
ATOM 722 C CA . ASP A 1 96 ? 4.208 -9.449 -7.040 1.00 87.00 96 ASP A CA 1
ATOM 723 C C . ASP A 1 96 ? 4.156 -9.065 -8.539 1.00 87.00 96 ASP A C 1
ATOM 725 O O .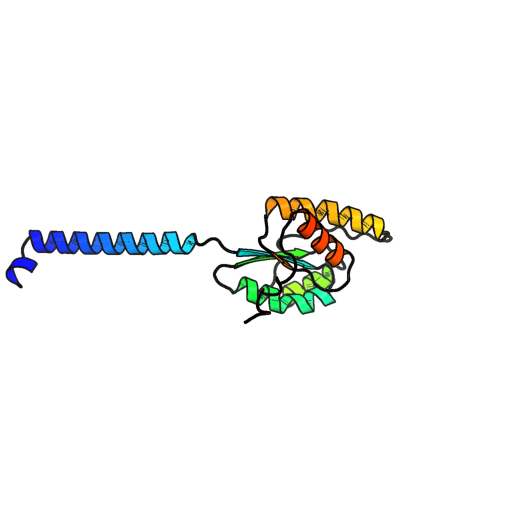 ASP A 1 96 ? 4.143 -9.902 -9.442 1.00 87.00 96 ASP A O 1
ATOM 729 N N . VAL A 1 97 ? 4.080 -7.759 -8.825 1.00 86.19 97 VAL A N 1
ATOM 730 C CA . VAL A 1 97 ? 3.893 -7.250 -10.202 1.00 86.19 97 VAL A CA 1
ATOM 731 C C . VAL A 1 97 ? 5.201 -7.018 -10.962 1.00 86.19 97 VAL A C 1
ATOM 733 O O . VAL A 1 97 ? 5.178 -6.803 -12.178 1.00 86.19 97 VAL A O 1
ATOM 736 N N . MET A 1 98 ? 6.332 -7.046 -10.257 1.00 81.69 98 MET A N 1
ATOM 737 C CA . MET A 1 98 ? 7.652 -6.725 -10.797 1.00 81.69 98 MET A CA 1
ATOM 738 C C . MET A 1 98 ? 8.230 -7.917 -11.560 1.00 81.69 98 MET A C 1
ATOM 740 O O . MET A 1 98 ? 8.400 -9.000 -11.005 1.00 81.69 98 MET A O 1
ATOM 744 N N . ARG A 1 99 ? 8.572 -7.711 -12.833 1.00 84.56 99 ARG A N 1
ATOM 745 C CA . ARG A 1 99 ? 9.194 -8.724 -13.700 1.00 84.56 99 ARG A CA 1
ATOM 746 C C . ARG A 1 99 ? 10.445 -8.156 -14.381 1.00 84.56 99 ARG A C 1
ATOM 748 O O . ARG A 1 99 ? 10.510 -6.941 -14.587 1.00 84.56 99 ARG A O 1
ATOM 755 N N . PRO A 1 100 ? 11.422 -9.006 -14.752 1.00 83.75 100 PRO A N 1
ATOM 756 C CA . PRO A 1 100 ? 12.584 -8.575 -15.527 1.00 83.75 100 PRO A CA 1
ATOM 757 C C . PRO A 1 100 ? 12.175 -7.881 -16.832 1.00 83.75 100 PRO A C 1
ATOM 759 O O . PRO A 1 100 ? 11.160 -8.238 -17.432 1.00 83.75 100 PRO 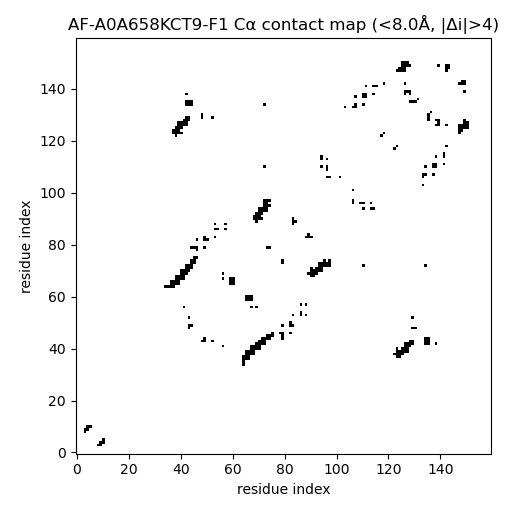A O 1
ATOM 762 N N . ASP A 1 101 ? 12.961 -6.886 -17.246 1.00 86.19 101 ASP A N 1
ATOM 763 C CA . ASP A 1 101 ? 12.838 -6.178 -18.530 1.00 86.19 101 ASP A CA 1
ATOM 764 C C . ASP A 1 101 ? 11.462 -5.530 -18.811 1.00 86.19 101 ASP A C 1
ATOM 766 O O . ASP A 1 101 ? 11.103 -5.248 -19.957 1.00 86.19 101 ASP A O 1
ATOM 770 N N . GLN A 1 102 ? 10.678 -5.242 -17.765 1.00 88.00 102 GLN A N 1
ATOM 771 C CA . GLN A 1 102 ? 9.430 -4.489 -17.890 1.00 88.00 102 GLN A CA 1
ATOM 772 C C . GLN A 1 102 ? 9.684 -3.022 -18.241 1.00 88.00 102 GLN A C 1
ATOM 774 O O . GLN A 1 102 ? 10.485 -2.324 -17.619 1.00 88.00 102 GLN A O 1
ATOM 779 N N . THR A 1 103 ? 8.898 -2.505 -19.183 1.00 93.44 103 THR A N 1
ATOM 780 C CA . THR A 1 103 ? 8.809 -1.059 -19.406 1.00 93.44 103 THR A CA 1
ATOM 781 C C . THR A 1 103 ? 8.018 -0.399 -18.278 1.00 93.44 103 THR A C 1
ATOM 783 O O . THR A 1 103 ? 7.098 -1.006 -17.719 1.00 93.44 103 THR A O 1
ATOM 786 N N . LEU A 1 104 ? 8.286 0.882 -18.006 1.00 91.69 104 LEU A N 1
ATOM 787 C CA . LEU A 1 104 ? 7.523 1.656 -17.017 1.00 91.69 104 LEU A CA 1
ATOM 788 C C . LEU A 1 104 ? 6.017 1.668 -17.316 1.00 91.69 104 LEU A C 1
ATOM 790 O O . LEU A 1 104 ? 5.213 1.602 -16.390 1.00 91.69 104 LEU A O 1
ATOM 794 N N . ASN A 1 105 ? 5.625 1.684 -18.594 1.00 95.44 105 ASN A N 1
ATOM 795 C CA . ASN A 1 105 ? 4.218 1.634 -18.998 1.00 95.44 105 ASN A CA 1
ATOM 796 C C . ASN A 1 105 ? 3.575 0.287 -18.644 1.00 95.44 105 ASN A C 1
ATOM 798 O O . ASN A 1 105 ? 2.478 0.256 -18.087 1.00 95.44 105 ASN A O 1
ATOM 802 N N . SER A 1 106 ? 4.270 -0.822 -18.918 1.00 94.50 106 SER A N 1
ATOM 803 C CA . SER A 1 106 ? 3.777 -2.160 -18.568 1.00 94.50 106 SER A CA 1
ATOM 804 C C . SER A 1 106 ? 3.665 -2.360 -17.054 1.00 94.50 106 SER A C 1
ATOM 806 O O . SER A 1 106 ? 2.654 -2.876 -16.579 1.00 94.50 106 SER A O 1
ATOM 808 N N . LEU A 1 107 ? 4.645 -1.867 -16.290 1.00 93.12 107 LEU A N 1
ATOM 809 C CA . LEU A 1 107 ? 4.613 -1.879 -14.829 1.00 93.12 107 LEU A CA 1
ATOM 810 C C . LEU A 1 107 ? 3.460 -1.022 -14.289 1.00 93.12 107 LEU A C 1
ATOM 812 O O . LEU A 1 107 ? 2.731 -1.450 -13.400 1.00 93.12 107 LEU A O 1
ATOM 816 N N . THR A 1 108 ? 3.268 0.172 -14.850 1.00 95.31 108 THR A N 1
ATOM 817 C CA . THR A 1 108 ? 2.183 1.087 -14.471 1.00 95.31 108 THR A CA 1
ATOM 818 C C . THR A 1 108 ? 0.817 0.424 -14.642 1.00 95.31 108 THR A C 1
ATOM 820 O O . THR A 1 108 ? 0.001 0.458 -13.723 1.00 95.31 108 THR A O 1
ATOM 823 N N . ALA A 1 109 ? 0.579 -0.226 -15.786 1.00 96.12 109 ALA A N 1
ATOM 824 C CA . ALA A 1 109 ? -0.667 -0.945 -16.043 1.00 96.12 109 ALA A CA 1
ATOM 825 C C . ALA A 1 109 ? -0.886 -2.099 -15.049 1.00 96.12 109 ALA A C 1
ATOM 827 O O . ALA A 1 109 ? -1.981 -2.240 -14.503 1.00 96.12 109 ALA A O 1
ATOM 828 N N . ALA A 1 110 ? 0.161 -2.882 -14.767 1.00 95.19 110 ALA A N 1
ATOM 829 C CA . ALA A 1 110 ? 0.098 -3.979 -13.802 1.00 95.19 110 ALA A CA 1
ATOM 830 C C . ALA A 1 110 ? -0.193 -3.486 -12.373 1.00 95.19 110 ALA A C 1
ATOM 832 O O . ALA A 1 110 ? -1.018 -4.072 -11.677 1.00 95.19 110 ALA A O 1
ATOM 833 N N . LEU A 1 111 ? 0.431 -2.381 -11.952 1.00 95.75 111 LEU A N 1
ATOM 834 C CA . LEU A 1 111 ? 0.193 -1.768 -10.645 1.00 95.75 111 LEU A CA 1
ATOM 835 C C . LEU A 1 111 ? -1.256 -1.300 -10.488 1.00 95.75 111 LEU A C 1
ATOM 837 O O . LEU A 1 111 ? -1.851 -1.572 -9.451 1.00 95.75 111 LEU A O 1
ATOM 841 N N . TYR A 1 112 ? -1.844 -0.646 -11.496 1.00 97.12 112 TYR A N 1
ATOM 842 C CA . TYR A 1 112 ? -3.260 -0.260 -11.437 1.00 97.12 112 TYR A CA 1
ATOM 843 C C . TYR A 1 112 ? -4.167 -1.481 -11.276 1.00 97.12 112 TYR A C 1
ATOM 845 O O . TYR A 1 112 ? -5.022 -1.494 -10.394 1.00 97.12 112 TYR A O 1
ATOM 853 N N . ALA A 1 113 ? -3.945 -2.516 -12.092 1.00 96.31 113 ALA A N 1
ATOM 854 C CA . ALA A 1 113 ? -4.741 -3.739 -12.052 1.00 96.31 113 ALA A CA 1
ATOM 855 C C . ALA A 1 113 ? -4.637 -4.476 -10.705 1.00 96.31 113 ALA A C 1
ATOM 857 O O . ALA A 1 113 ? -5.605 -5.096 -10.276 1.00 96.31 113 ALA A O 1
ATOM 858 N N . ALA A 1 114 ? -3.484 -4.399 -10.035 1.00 96.25 114 ALA A N 1
ATOM 859 C CA . ALA A 1 114 ? -3.249 -5.069 -8.759 1.00 96.25 114 ALA A CA 1
ATOM 860 C C . ALA A 1 114 ? -3.687 -4.240 -7.535 1.00 96.25 114 ALA A C 1
ATOM 862 O O . ALA A 1 114 ? -4.151 -4.803 -6.546 1.00 96.25 114 ALA A O 1
ATOM 863 N N . ILE A 1 115 ? -3.552 -2.910 -7.578 1.00 96.50 115 ILE A N 1
ATOM 864 C CA . ILE A 1 115 ? -3.900 -2.022 -6.455 1.00 96.50 115 ILE A CA 1
ATOM 865 C C . ILE A 1 115 ? -5.412 -1.801 -6.366 1.00 96.50 115 ILE A C 1
ATOM 867 O O . ILE A 1 115 ? -5.952 -1.754 -5.260 1.00 96.50 115 ILE A O 1
ATOM 871 N N . ASP A 1 116 ? -6.101 -1.653 -7.499 1.00 95.88 116 ASP A N 1
ATOM 872 C CA . ASP A 1 116 ? -7.517 -1.270 -7.504 1.00 95.88 116 ASP A CA 1
ATOM 873 C C . ASP A 1 116 ? -8.436 -2.252 -6.742 1.00 95.88 116 ASP A C 1
ATOM 875 O O . ASP A 1 116 ? -9.223 -1.780 -5.914 1.00 95.88 116 ASP A O 1
ATOM 879 N N . PRO A 1 117 ? -8.297 -3.588 -6.894 1.00 96.50 117 PRO A N 1
ATOM 880 C CA . PRO A 1 117 ? -9.090 -4.551 -6.127 1.00 96.50 117 PRO A CA 1
ATOM 881 C C . PRO A 1 117 ? -8.864 -4.451 -4.615 1.00 96.50 117 PRO A C 1
ATOM 883 O O . PRO A 1 117 ? -9.815 -4.534 -3.844 1.00 96.50 117 PRO A O 1
ATOM 886 N N . ILE A 1 118 ? -7.624 -4.199 -4.179 1.00 96.69 118 ILE A N 1
ATOM 887 C CA . ILE A 1 118 ? -7.296 -4.051 -2.752 1.00 96.69 118 ILE A CA 1
ATOM 888 C C . ILE A 1 118 ? -7.974 -2.810 -2.180 1.00 96.69 118 ILE A C 1
ATOM 890 O O . ILE A 1 118 ? -8.515 -2.848 -1.076 1.00 96.69 118 ILE A O 1
ATOM 894 N N . LEU A 1 119 ? -7.965 -1.698 -2.921 1.00 96.25 119 LEU A N 1
ATOM 895 C CA . LEU A 1 119 ? -8.653 -0.483 -2.487 1.00 96.25 119 LEU A CA 1
ATOM 896 C C . LEU A 1 119 ? -10.173 -0.681 -2.418 1.00 96.25 119 LEU A C 1
ATOM 898 O O . LEU A 1 119 ? -10.811 -0.094 -1.542 1.00 96.25 119 LEU A O 1
ATOM 902 N N . ASP A 1 120 ? -10.749 -1.488 -3.312 1.00 94.81 120 ASP A N 1
ATOM 903 C CA . ASP A 1 120 ? -12.179 -1.803 -3.300 1.00 94.81 120 ASP A CA 1
ATOM 904 C C . ASP A 1 120 ? -12.588 -2.719 -2.141 1.00 94.81 120 ASP A C 1
ATOM 906 O O . ASP A 1 120 ? -13.605 -2.476 -1.489 1.00 94.81 120 ASP A O 1
ATOM 910 N N . GLU A 1 121 ? -11.778 -3.735 -1.852 1.00 94.62 121 GLU A N 1
ATOM 911 C CA . GLU A 1 121 ? -12.012 -4.679 -0.762 1.00 94.62 121 GLU A CA 1
ATOM 912 C C . GLU A 1 121 ? -11.812 -4.009 0.604 1.00 94.62 121 GLU A C 1
ATOM 914 O O . GLU A 1 121 ? -12.695 -4.016 1.467 1.00 94.62 121 GLU A O 1
ATOM 919 N N . MET A 1 122 ? -10.647 -3.391 0.800 1.00 94.12 122 MET A N 1
ATOM 920 C CA . MET A 1 122 ? -10.217 -2.877 2.098 1.00 94.12 122 MET A CA 1
ATOM 921 C C . MET A 1 122 ? -10.945 -1.579 2.468 1.00 94.12 122 MET A C 1
ATOM 923 O O . MET A 1 122 ? -11.234 -1.350 3.651 1.00 94.12 122 MET A O 1
ATOM 927 N N . LYS A 1 123 ? -11.289 -0.765 1.456 1.00 94.56 123 LYS A N 1
ATOM 928 C CA . LYS A 1 123 ? -11.895 0.573 1.575 1.00 94.56 123 LYS A CA 1
ATOM 929 C C . LYS A 1 123 ? -11.159 1.441 2.605 1.00 94.56 123 LYS A C 1
ATOM 931 O O . LYS A 1 123 ? -11.752 1.794 3.628 1.00 94.56 123 LYS A O 1
ATOM 936 N N . PRO A 1 124 ? -9.868 1.757 2.376 1.00 96.12 124 PRO A N 1
ATOM 937 C CA . PRO A 1 124 ? -9.100 2.555 3.320 1.00 96.12 124 PRO A CA 1
ATOM 938 C C . PRO A 1 124 ? -9.678 3.960 3.458 1.00 96.12 124 PRO A C 1
ATOM 940 O O . PRO A 1 124 ? -10.051 4.589 2.467 1.00 96.12 124 PRO A O 1
ATOM 943 N N . ASP A 1 125 ? -9.637 4.504 4.672 1.00 95.38 125 ASP A N 1
ATOM 944 C CA . ASP A 1 125 ? -9.872 5.927 4.899 1.00 95.38 125 ASP A CA 1
ATOM 945 C C . ASP A 1 125 ? -8.694 6.758 4.396 1.00 95.38 125 ASP A C 1
ATOM 947 O O . ASP A 1 125 ? -8.869 7.910 3.989 1.00 95.38 125 ASP A O 1
ATOM 951 N N . ARG A 1 126 ? -7.477 6.208 4.461 1.00 95.44 126 ARG A N 1
ATOM 952 C CA . ARG A 1 126 ? -6.243 6.866 4.025 1.00 95.44 126 ARG A CA 1
ATOM 953 C C . ARG A 1 126 ? -5.325 5.893 3.306 1.00 95.44 126 ARG A C 1
ATOM 955 O O . ARG A 1 126 ? -5.146 4.762 3.750 1.00 95.44 126 ARG A O 1
ATOM 962 N N . VAL A 1 127 ? -4.679 6.377 2.251 1.00 96.69 127 VAL A N 1
ATOM 963 C CA . VAL A 1 127 ? -3.565 5.678 1.600 1.00 96.69 127 VAL A CA 1
ATOM 964 C C . VAL A 1 127 ? -2.283 6.463 1.851 1.00 96.69 127 VAL A C 1
ATOM 966 O O . VAL A 1 127 ? -2.241 7.671 1.638 1.00 96.69 127 VAL A O 1
ATOM 969 N N . LEU A 1 128 ? -1.239 5.794 2.324 1.00 96.62 128 LEU A N 1
ATOM 970 C CA . LEU A 1 128 ? 0.083 6.375 2.512 1.00 96.62 128 LEU A CA 1
ATOM 971 C C . LEU A 1 128 ? 1.026 5.804 1.461 1.00 96.62 128 LEU A C 1
ATOM 973 O O . LEU A 1 128 ? 1.124 4.592 1.294 1.00 96.62 128 LEU A O 1
ATOM 977 N N . VAL A 1 129 ? 1.732 6.692 0.775 1.00 94.94 129 VAL A N 1
ATOM 978 C CA . VAL A 1 129 ? 2.770 6.352 -0.201 1.00 94.94 129 VAL A CA 1
ATOM 979 C C . VAL A 1 129 ? 4.051 7.088 0.165 1.00 94.94 129 VAL A C 1
ATOM 981 O O . VAL A 1 129 ? 4.003 8.138 0.814 1.00 94.94 129 VAL A O 1
ATOM 984 N N . HIS A 1 130 ? 5.196 6.563 -0.257 1.00 91.12 130 HIS A N 1
ATOM 985 C CA . HIS A 1 130 ? 6.488 7.192 -0.009 1.00 91.12 130 HIS A CA 1
ATOM 986 C C . HIS A 1 130 ? 7.322 7.277 -1.278 1.00 91.12 130 HIS A C 1
ATOM 988 O O . HIS A 1 130 ? 7.356 6.331 -2.052 1.00 91.12 130 HIS A O 1
ATOM 994 N N . GLY A 1 131 ? 8.050 8.384 -1.427 1.00 86.56 131 GLY A N 1
ATOM 995 C CA . GLY A 1 131 ? 9.045 8.550 -2.479 1.00 86.56 131 GLY A CA 1
ATOM 996 C C . GLY A 1 131 ? 8.469 8.993 -3.821 1.00 86.56 131 GLY A C 1
ATOM 997 O O . GLY A 1 131 ? 7.421 9.634 -3.897 1.00 86.56 131 GLY A O 1
ATOM 998 N N . ASP A 1 132 ? 9.222 8.678 -4.865 1.00 90.25 132 ASP A N 1
ATOM 999 C CA . ASP A 1 132 ? 9.084 9.139 -6.246 1.00 90.25 132 ASP A CA 1
ATOM 1000 C C . ASP A 1 132 ? 9.017 7.972 -7.249 1.00 90.25 132 ASP A C 1
ATOM 1002 O O . ASP A 1 132 ? 9.180 8.154 -8.454 1.00 90.25 132 ASP A O 1
ATOM 1006 N N . THR A 1 133 ? 8.750 6.758 -6.767 1.00 90.56 133 THR A N 1
ATOM 1007 C CA . THR A 1 133 ? 8.669 5.574 -7.620 1.00 90.56 133 THR A CA 1
ATOM 1008 C C . THR A 1 133 ? 7.360 5.515 -8.406 1.00 90.56 133 THR A C 1
ATOM 1010 O O . THR A 1 133 ? 6.331 6.079 -8.022 1.00 90.56 133 THR A O 1
ATOM 1013 N N . THR A 1 134 ? 7.356 4.742 -9.496 1.00 92.38 134 THR A N 1
ATOM 1014 C CA . THR A 1 134 ? 6.128 4.414 -10.240 1.00 92.38 134 THR A CA 1
ATOM 1015 C C . THR A 1 134 ? 5.068 3.792 -9.328 1.00 92.38 134 THR A C 1
ATOM 1017 O O . THR A 1 134 ? 3.889 4.104 -9.466 1.00 92.38 134 THR A O 1
ATOM 1020 N N . SER A 1 135 ? 5.481 2.982 -8.346 1.00 92.12 135 SER A N 1
ATOM 1021 C CA . SER A 1 135 ? 4.580 2.420 -7.331 1.00 92.12 135 SER A CA 1
ATOM 1022 C C . SER A 1 135 ? 3.881 3.519 -6.529 1.00 92.12 135 SER A C 1
ATOM 1024 O O . SER A 1 135 ? 2.656 3.505 -6.423 1.00 92.12 135 SER A O 1
ATOM 1026 N N . ALA A 1 136 ? 4.636 4.500 -6.020 1.00 93.62 136 ALA A N 1
ATOM 1027 C CA . ALA A 1 136 ? 4.082 5.625 -5.268 1.00 93.62 136 ALA A CA 1
ATOM 1028 C C . ALA A 1 136 ? 3.123 6.472 -6.121 1.00 93.62 136 ALA A C 1
ATOM 1030 O O . ALA A 1 136 ? 2.024 6.806 -5.670 1.00 93.62 136 ALA A O 1
ATOM 1031 N N . MET A 1 137 ? 3.504 6.763 -7.370 1.00 95.56 137 MET A N 1
ATOM 1032 C CA . MET A 1 137 ? 2.667 7.497 -8.323 1.00 95.56 137 MET A CA 1
ATOM 1033 C C . MET A 1 137 ? 1.336 6.776 -8.582 1.00 95.56 137 MET A C 1
ATOM 1035 O O . MET A 1 137 ? 0.271 7.381 -8.454 1.00 95.56 137 MET A O 1
ATOM 1039 N N . VAL A 1 138 ? 1.380 5.488 -8.933 1.00 96.00 138 VAL A N 1
ATOM 1040 C CA . VAL A 1 138 ? 0.180 4.710 -9.278 1.00 96.00 138 VAL A CA 1
ATOM 1041 C C . VAL A 1 138 ? -0.718 4.497 -8.065 1.00 96.00 138 VAL A C 1
ATOM 1043 O O . VAL A 1 138 ? -1.935 4.635 -8.181 1.00 96.00 138 VAL A O 1
ATOM 1046 N N . ALA A 1 139 ? -0.148 4.226 -6.890 1.00 95.56 139 ALA A N 1
ATOM 1047 C CA . ALA A 1 139 ? -0.903 4.093 -5.648 1.00 95.56 139 ALA A CA 1
ATOM 1048 C C . ALA A 1 139 ? -1.647 5.389 -5.285 1.00 95.56 139 ALA A C 1
ATOM 1050 O O . ALA A 1 139 ? -2.846 5.355 -4.995 1.00 95.56 139 ALA A O 1
ATOM 1051 N N . ALA A 1 140 ? -0.967 6.538 -5.365 1.00 96.19 140 ALA A N 1
ATOM 1052 C CA . ALA A 1 140 ? -1.582 7.842 -5.127 1.00 96.19 140 ALA A CA 1
ATOM 1053 C C . ALA A 1 140 ? -2.708 8.134 -6.129 1.00 96.19 140 ALA A C 1
ATOM 1055 O O . ALA A 1 140 ? -3.790 8.573 -5.734 1.00 96.19 140 ALA A O 1
ATOM 1056 N N . MET A 1 141 ? -2.479 7.848 -7.413 1.00 97.06 141 MET A N 1
ATOM 1057 C CA . MET A 1 141 ? -3.470 8.088 -8.459 1.00 97.06 141 MET A CA 1
ATOM 1058 C C . MET A 1 141 ? -4.682 7.150 -8.338 1.00 97.06 141 MET A C 1
ATOM 1060 O O . MET A 1 141 ? -5.819 7.599 -8.453 1.00 97.06 141 MET A O 1
ATOM 1064 N N . SER A 1 142 ? -4.467 5.872 -8.012 1.00 96.44 142 SER A N 1
ATOM 1065 C CA . SER A 1 142 ? -5.548 4.902 -7.763 1.00 96.44 142 SER A CA 1
ATOM 1066 C C . SER A 1 142 ? -6.425 5.338 -6.586 1.00 96.44 142 SER A C 1
ATOM 1068 O O . SER A 1 142 ? -7.651 5.371 -6.687 1.00 96.44 142 SER A O 1
ATOM 1070 N N . ALA A 1 143 ? -5.804 5.776 -5.485 1.00 95.88 143 ALA A N 1
ATOM 1071 C CA . ALA A 1 143 ? -6.521 6.330 -4.340 1.00 95.88 143 ALA A CA 1
ATOM 1072 C C . ALA A 1 143 ? -7.297 7.606 -4.710 1.00 95.88 143 ALA A C 1
ATOM 1074 O O . ALA A 1 143 ? -8.458 7.762 -4.325 1.00 95.88 143 ALA A O 1
ATOM 1075 N N . PHE A 1 144 ? -6.688 8.500 -5.497 1.00 96.06 144 PHE A N 1
ATOM 1076 C CA . PHE A 1 144 ? -7.339 9.709 -6.002 1.00 96.06 144 PHE A CA 1
ATOM 1077 C C . PHE A 1 144 ? -8.584 9.396 -6.843 1.00 96.06 144 PHE A C 1
ATOM 1079 O O . PHE A 1 144 ? -9.641 9.976 -6.586 1.00 96.06 144 PHE A O 1
ATOM 1086 N N . HIS A 1 145 ? -8.499 8.448 -7.782 1.00 95.12 145 HIS A N 1
ATOM 1087 C CA . HIS A 1 145 ? -9.631 8.028 -8.616 1.00 95.12 145 HIS A CA 1
ATOM 1088 C C . HIS A 1 145 ? -10.813 7.513 -7.782 1.00 95.12 145 HIS A C 1
ATOM 1090 O O . HIS A 1 145 ? -11.967 7.780 -8.116 1.00 95.12 145 HIS A O 1
ATOM 1096 N N . ARG A 1 146 ? -10.537 6.859 -6.646 1.00 92.38 146 ARG A N 1
ATOM 1097 C CA . ARG A 1 146 ? -11.556 6.377 -5.696 1.00 92.38 146 ARG A CA 1
ATOM 1098 C C . ARG A 1 146 ? -11.962 7.407 -4.633 1.00 92.38 146 ARG A C 1
ATOM 1100 O O . ARG A 1 146 ? -12.727 7.085 -3.730 1.00 92.38 146 ARG A O 1
ATOM 1107 N N . ARG A 1 147 ? -11.480 8.654 -4.731 1.00 91.25 147 ARG A N 1
ATOM 1108 C CA . ARG A 1 147 ? -11.709 9.747 -3.760 1.00 91.25 147 ARG A CA 1
ATOM 1109 C C . ARG A 1 147 ? -11.233 9.420 -2.338 1.00 91.25 147 ARG A C 1
ATOM 1111 O O . ARG A 1 147 ? -11.744 9.981 -1.369 1.00 91.25 147 ARG A O 1
ATOM 1118 N N . ILE A 1 148 ? -10.225 8.561 -2.217 1.00 89.06 148 ILE A N 1
ATOM 1119 C CA . ILE A 1 148 ? -9.575 8.229 -0.950 1.00 89.06 148 ILE A CA 1
ATOM 1120 C C . ILE A 1 148 ? -8.454 9.252 -0.703 1.00 89.06 148 ILE A C 1
ATOM 1122 O O . ILE A 1 148 ? -7.576 9.432 -1.557 1.00 89.06 148 ILE A O 1
ATOM 1126 N N . PRO A 1 149 ? -8.444 9.964 0.439 1.00 78.62 149 PRO A N 1
ATOM 1127 C CA . PRO A 1 149 ? -7.362 10.890 0.752 1.00 78.62 149 PRO A CA 1
ATOM 1128 C C . PRO A 1 149 ? -6.014 10.160 0.870 1.00 78.62 149 PRO A C 1
ATOM 1130 O O . PRO A 1 149 ? -5.820 9.331 1.755 1.00 78.62 149 PRO A O 1
ATOM 1133 N N . HIS A 1 150 ? -5.067 10.503 -0.005 1.00 62.19 150 HIS A N 1
ATOM 1134 C CA . HIS A 1 150 ? -3.722 9.905 -0.073 1.00 62.19 150 HIS A CA 1
ATOM 1135 C C . HIS A 1 150 ? -2.597 10.881 0.331 1.00 62.19 150 HIS A C 1
ATOM 1137 O O . HIS A 1 150 ? -1.408 10.598 0.210 1.00 62.19 150 HIS A O 1
ATOM 1143 N N . ARG A 1 151 ? -2.982 12.074 0.803 1.00 50.97 151 ARG A N 1
ATOM 1144 C CA . ARG A 1 151 ? -2.094 13.130 1.303 1.00 50.97 151 ARG A CA 1
ATOM 1145 C C . ARG A 1 151 ? -2.704 13.735 2.572 1.00 50.97 151 ARG A C 1
ATOM 1147 O O . ARG A 1 151 ? -3.934 13.835 2.643 1.00 50.97 151 ARG A O 1
ATOM 1154 N N . PRO A 1 152 ? -1.898 14.197 3.548 1.00 45.97 152 PRO A N 1
ATOM 1155 C CA . PRO A 1 152 ? -2.411 14.993 4.655 1.00 45.97 152 PRO A CA 1
ATOM 1156 C C . PRO A 1 152 ? -3.205 16.181 4.112 1.00 45.97 152 PRO A C 1
ATOM 1158 O O . PRO A 1 152 ? -2.702 16.964 3.300 1.00 45.97 152 PRO A O 1
ATOM 1161 N N . ARG A 1 153 ? -4.463 16.315 4.541 1.00 43.75 153 ARG A N 1
ATOM 1162 C CA . ARG A 1 153 ? -5.270 17.497 4.241 1.00 43.75 153 ARG A CA 1
ATOM 1163 C C . ARG A 1 153 ? -4.526 18.673 4.878 1.00 43.75 153 ARG A C 1
ATOM 1165 O O . ARG A 1 153 ? -4.420 18.706 6.102 1.00 43.75 153 ARG A O 1
ATOM 1172 N N . ARG A 1 154 ? -3.979 19.610 4.086 1.00 39.25 154 ARG A N 1
ATOM 1173 C CA . ARG A 1 154 ? -3.556 20.908 4.640 1.00 39.25 154 ARG A CA 1
ATOM 1174 C C . ARG A 1 154 ? -4.771 21.434 5.392 1.00 39.25 154 ARG A C 1
ATOM 1176 O O . ARG A 1 154 ? -5.843 21.577 4.797 1.00 39.25 154 ARG A O 1
ATOM 1183 N N . SER A 1 155 ? -4.643 21.571 6.704 1.00 41.59 155 SER A N 1
ATOM 1184 C CA . SER A 1 155 ? -5.741 22.040 7.526 1.00 41.59 155 SER A CA 1
ATOM 1185 C C . SER A 1 155 ? -6.181 23.405 6.994 1.00 41.59 155 SER A C 1
ATOM 1187 O O . SER A 1 155 ? -5.363 24.219 6.563 1.00 41.59 155 SER A O 1
ATOM 1189 N N . ARG A 1 156 ? -7.492 23.657 6.981 1.00 44.31 156 ARG A N 1
ATOM 1190 C CA . ARG A 1 156 ? -8.052 24.999 6.782 1.00 44.31 156 ARG A CA 1
ATOM 1191 C C . ARG A 1 156 ? -7.779 25.856 8.031 1.00 44.31 156 ARG A C 1
ATOM 1193 O O . ARG A 1 156 ? -8.709 26.319 8.673 1.00 44.31 156 ARG A O 1
ATOM 1200 N N . PHE A 1 157 ? -6.509 26.027 8.385 1.00 45.34 157 PHE A N 1
ATOM 1201 C CA . PHE A 1 157 ? -6.032 27.012 9.353 1.00 45.34 157 PHE A CA 1
ATOM 1202 C C . PHE A 1 157 ? -5.049 27.943 8.638 1.00 45.34 157 PHE A C 1
ATOM 1204 O O . PHE A 1 157 ? -3.859 27.992 8.920 1.00 45.34 157 PHE A O 1
ATOM 1211 N N . ALA A 1 158 ? -5.572 28.652 7.645 1.00 41.75 158 ALA A N 1
ATOM 1212 C CA . ALA A 1 158 ? -5.077 29.953 7.229 1.00 41.75 158 ALA A CA 1
ATOM 1213 C C . ALA A 1 158 ? -6.323 30.842 7.234 1.00 41.75 158 ALA A C 1
ATOM 1215 O O . ALA A 1 158 ? -7.316 30.476 6.607 1.00 41.75 158 ALA A O 1
ATOM 1216 N N . HIS A 1 159 ? -6.283 31.936 7.992 1.00 41.09 159 HIS A N 1
ATOM 1217 C CA . HIS A 1 159 ? -7.416 32.736 8.487 1.00 41.09 159 HIS A CA 1
ATOM 1218 C C . HIS A 1 159 ? -8.052 32.228 9.788 1.00 41.09 159 HIS A C 1
ATOM 1220 O O . HIS A 1 159 ? -9.196 31.775 9.814 1.00 41.09 159 HIS A O 1
ATOM 1226 N N . ARG A 1 160 ? -7.308 32.371 10.884 1.00 35.94 160 ARG A N 1
ATOM 1227 C CA . ARG A 1 160 ? -7.710 33.188 12.037 1.00 35.94 160 ARG A CA 1
ATOM 1228 C C . ARG A 1 160 ? -6.466 33.581 12.816 1.00 35.94 160 ARG A C 1
ATOM 1230 O O . ARG A 1 160 ? -5.589 32.703 12.949 1.00 35.94 160 ARG A O 1
#

Sequence (160 aa):
LQTLLNSPAGHAALSLALLLRGALKAREEIMAGQQPRMKVLSIFGTRPEAIKMAPLVRALAAEPGIDSRICITGQHQSMLQQVLDMFELKADYSLDVMRPDQTLNSLTAALYAAIDPILDEMKPDRVLVHGDTTSAMVAAMSAFHRRIPHRPRRSRFAHR